Protein AF-A0A7J6AT89-F1 (afdb_monomer_lite)

Radius of gyration: 27.15 Å; chains: 1; bounding box: 58×64×82 Å

Organism: Ameiurus melas (NCBI:txid219545)

Foldseek 3Di:
DDDDDDDDDDDDDDDDDPPPPPCPLDEAEDDDDDDPDPDDDLPAWFAAPPPRDTDSCQLVCCVPPVVPPPLNVVLVVDDPPDPSNVVSSVVRRLNRLVVVQVVSVVSSHDYHHDDVVVVVVVVVVVVVVVVVVVVVD

pLDDT: mean 82.1, std 20.84, range [34.19, 98.69]

Secondary structure (DSSP, 8-state):
--------------------------EEEPPPPPPSSSSPP----EE-TTT--EES-HHHHHHHHSTTSHHHHHHHTSPTT-HHHHHHHHHHHHHHHHHHHHHHHHHT-EEEPP-HHHHHHHHHHHHHHHHHHHH--

Structure (mmCIF, N/CA/C/O backbone):
data_AF-A0A7J6AT89-F1
#
_entry.id   AF-A0A7J6AT89-F1
#
loop_
_atom_site.group_PDB
_atom_site.id
_atom_site.type_symbol
_atom_site.label_atom_id
_atom_site.label_alt_id
_atom_site.label_comp_id
_atom_site.label_asym_id
_atom_site.label_entity_id
_atom_site.label_seq_id
_atom_site.pdbx_PDB_ins_code
_atom_site.Cartn_x
_atom_site.Cartn_y
_atom_site.Cartn_z
_atom_site.occupancy
_atom_site.B_iso_or_equiv
_atom_site.auth_seq_id
_atom_site.auth_comp_id
_atom_site.auth_asym_id
_atom_site.auth_atom_id
_atom_site.pdbx_PDB_model_num
ATOM 1 N N . LEU A 1 1 ? -17.715 -38.170 -60.361 1.00 39.59 1 LEU A N 1
ATOM 2 C CA . LEU A 1 1 ? -17.430 -37.870 -61.782 1.00 39.59 1 LEU A CA 1
ATOM 3 C C . LEU A 1 1 ? -16.562 -36.616 -61.775 1.00 39.59 1 LEU A C 1
ATOM 5 O O . LEU A 1 1 ? -17.066 -35.568 -61.413 1.00 39.59 1 LEU A O 1
ATOM 9 N N . LEU A 1 2 ? -15.241 -36.774 -61.659 1.00 34.88 2 LEU A N 1
ATOM 10 C CA . LEU A 1 2 ? -14.282 -36.817 -62.778 1.00 34.88 2 LEU A CA 1
ATOM 11 C C . LEU A 1 2 ? -14.356 -35.560 -63.653 1.00 34.88 2 LEU A C 1
ATOM 13 O O . LEU A 1 2 ? -15.369 -35.345 -64.308 1.00 34.88 2 LEU A O 1
ATOM 17 N N . GLY A 1 3 ? -13.254 -34.806 -63.708 1.00 34.19 3 GLY A N 1
ATOM 18 C CA . GLY A 1 3 ? -13.019 -33.839 -64.781 1.00 34.19 3 GLY A CA 1
ATOM 19 C C . GLY A 1 3 ? -12.134 -32.654 -64.409 1.00 34.19 3 GLY A C 1
ATOM 20 O O . GLY A 1 3 ? -12.637 -31.561 -64.190 1.00 34.19 3 GLY A O 1
ATOM 21 N N . SER A 1 4 ? -10.824 -32.883 -64.353 1.00 40.06 4 SER A N 1
ATOM 22 C CA . SER A 1 4 ? -9.752 -31.878 -64.303 1.00 40.06 4 SER A CA 1
ATOM 23 C C . SER A 1 4 ? -9.571 -31.146 -65.642 1.00 40.06 4 SER A C 1
ATOM 25 O O . SER A 1 4 ? -9.771 -31.783 -66.670 1.00 40.06 4 SER A O 1
ATOM 27 N N . SER A 1 5 ? -9.027 -29.915 -65.637 1.00 43.66 5 SER A N 1
ATOM 28 C CA . SER A 1 5 ? -7.912 -29.500 -66.530 1.00 43.66 5 SER A CA 1
ATOM 29 C C . SER A 1 5 ? -7.444 -28.042 -66.304 1.00 43.66 5 SER A C 1
ATOM 31 O O . SER A 1 5 ? -8.229 -27.119 -66.488 1.00 43.66 5 SER A O 1
ATOM 33 N N . THR A 1 6 ? -6.164 -27.895 -65.910 1.00 37.84 6 THR A N 1
ATOM 34 C CA . THR A 1 6 ? -5.071 -27.019 -66.442 1.00 37.84 6 THR A CA 1
ATOM 35 C C . THR A 1 6 ? -5.391 -25.604 -66.975 1.00 37.84 6 THR A C 1
ATOM 37 O O . THR A 1 6 ? -6.313 -25.456 -67.759 1.00 37.84 6 THR A O 1
ATOM 40 N N . GLY A 1 7 ? -4.620 -24.524 -66.775 1.00 34.19 7 GLY A N 1
ATOM 41 C CA . GLY A 1 7 ? -3.257 -24.290 -66.274 1.00 34.19 7 GLY A CA 1
ATOM 42 C C . GLY A 1 7 ? -2.719 -22.926 -66.790 1.00 34.19 7 GLY A C 1
ATOM 43 O O . GLY A 1 7 ? -3.338 -22.335 -67.670 1.00 34.19 7 GLY A O 1
ATOM 44 N N . HIS A 1 8 ? -1.539 -22.519 -66.288 1.00 35.44 8 HIS A N 1
ATOM 45 C CA . HIS A 1 8 ? -0.651 -21.382 -66.662 1.00 35.44 8 HIS A CA 1
ATOM 46 C C . HIS A 1 8 ? -0.955 -20.010 -66.020 1.00 35.44 8 HIS A C 1
ATOM 48 O O . HIS A 1 8 ? -1.971 -19.389 -66.295 1.00 35.44 8 HIS A O 1
ATOM 54 N N . SER A 1 9 ? -0.190 -19.572 -65.010 1.00 43.72 9 SER A N 1
ATOM 55 C CA . SER A 1 9 ? 1.189 -19.019 -65.017 1.00 43.72 9 SER A CA 1
ATOM 56 C C . SER A 1 9 ? 1.243 -17.536 -65.383 1.00 43.72 9 SER A C 1
ATOM 58 O O . SER A 1 9 ? 1.056 -17.182 -66.540 1.00 43.72 9 SER A O 1
ATOM 60 N N . SER A 1 10 ? 1.620 -16.694 -64.416 1.00 47.75 10 SER A N 1
ATOM 61 C CA . SER A 1 10 ? 2.574 -15.589 -64.598 1.00 47.75 10 SER A CA 1
ATOM 62 C C . SER A 1 10 ? 3.006 -15.062 -63.233 1.00 47.75 10 SER A C 1
ATOM 64 O O . SER A 1 10 ? 2.185 -14.685 -62.401 1.00 47.75 10 SER A O 1
ATOM 66 N N . ALA A 1 11 ? 4.317 -15.101 -63.012 1.00 44.19 11 ALA A N 1
ATOM 67 C CA . ALA A 1 11 ? 4.994 -14.564 -61.851 1.00 44.19 11 ALA A CA 1
ATOM 68 C C . ALA A 1 11 ? 5.018 -13.031 -61.903 1.00 44.19 11 ALA A C 1
ATOM 70 O O . ALA A 1 11 ? 5.316 -12.449 -62.943 1.00 44.19 11 ALA A O 1
ATOM 71 N N . ALA A 1 12 ? 4.803 -12.400 -60.754 1.00 44.94 12 ALA A N 1
ATOM 72 C CA . ALA A 1 12 ? 5.340 -11.084 -60.455 1.00 44.94 12 ALA A CA 1
ATOM 73 C C . ALA A 1 12 ? 5.829 -11.114 -59.006 1.00 44.94 12 ALA A C 1
ATOM 75 O O . ALA A 1 12 ? 5.069 -11.000 -58.050 1.00 44.94 12 ALA A O 1
ATOM 76 N N . VAL A 1 13 ? 7.133 -11.351 -58.887 1.00 45.25 13 VAL A N 1
ATOM 77 C CA . VAL A 1 13 ? 7.967 -10.909 -57.772 1.00 45.25 13 VAL A CA 1
ATOM 78 C C . VAL A 1 13 ? 7.688 -9.431 -57.530 1.00 45.25 13 VAL A C 1
ATOM 80 O O . VAL A 1 13 ? 7.728 -8.668 -58.492 1.00 45.25 13 VAL A O 1
ATOM 83 N N . SER A 1 14 ? 7.466 -9.024 -56.279 1.00 35.66 14 SER A N 1
ATOM 84 C CA . SER A 1 14 ? 8.080 -7.823 -55.696 1.00 35.66 14 SER A CA 1
ATOM 85 C C . SER A 1 14 ? 7.722 -7.675 -54.220 1.00 35.66 14 SER A C 1
ATOM 87 O O . SER A 1 14 ? 6.559 -7.560 -53.846 1.00 35.66 14 SER A O 1
ATOM 89 N N . THR A 1 15 ? 8.800 -7.609 -53.442 1.00 34.22 15 THR A N 1
ATOM 90 C CA . THR A 1 15 ? 9.005 -6.756 -52.267 1.00 34.22 15 THR A CA 1
ATOM 91 C C . THR A 1 15 ? 8.206 -7.059 -51.007 1.00 34.22 15 THR A C 1
ATOM 93 O O . THR A 1 15 ? 7.106 -6.558 -50.785 1.00 34.22 15 THR A O 1
ATOM 96 N N . GLU A 1 16 ? 8.894 -7.786 -50.125 1.00 47.94 16 GLU A N 1
ATOM 97 C CA . GLU A 1 16 ? 8.918 -7.522 -48.692 1.00 47.94 16 GLU A CA 1
ATOM 98 C C . GLU A 1 16 ? 8.846 -6.018 -48.401 1.00 47.94 16 GLU A C 1
ATOM 100 O O . GLU A 1 16 ? 9.654 -5.207 -48.857 1.00 47.94 16 GLU A O 1
ATOM 105 N N . SER A 1 17 ? 7.883 -5.658 -47.573 1.00 37.94 17 SER A N 1
ATOM 106 C CA . SER A 1 17 ? 8.068 -4.621 -46.575 1.00 37.94 17 SER A CA 1
ATOM 107 C C . SER A 1 17 ? 7.294 -5.099 -45.366 1.00 37.94 17 SER A C 1
ATOM 109 O O . SER A 1 17 ? 6.122 -4.778 -45.179 1.00 37.94 17 SER A O 1
ATOM 111 N N . GLU A 1 18 ? 7.952 -5.951 -44.579 1.00 43.44 18 GLU A N 1
ATOM 112 C CA . GLU A 1 18 ? 7.597 -6.087 -43.178 1.00 43.44 18 GLU A CA 1
ATOM 113 C C . GLU A 1 18 ? 7.702 -4.693 -42.561 1.00 43.44 18 GLU A C 1
ATOM 115 O O . GLU A 1 18 ? 8.788 -4.167 -42.315 1.00 43.44 18 GLU A O 1
ATOM 120 N N . VAL A 1 19 ? 6.551 -4.057 -42.363 1.00 38.69 19 VAL A N 1
ATOM 121 C CA . VAL A 1 19 ? 6.449 -2.897 -41.491 1.00 38.69 19 VAL A CA 1
ATOM 122 C C . VAL A 1 19 ? 6.605 -3.443 -40.080 1.00 38.69 19 VAL A C 1
ATOM 124 O O . VAL A 1 19 ? 5.635 -3.837 -39.436 1.00 38.69 19 VAL A O 1
ATOM 127 N N . VAL A 1 20 ? 7.856 -3.526 -39.630 1.00 45.06 20 VAL A N 1
ATOM 128 C CA . VAL A 1 20 ? 8.190 -3.716 -38.222 1.00 45.06 20 VAL A CA 1
ATOM 129 C C . VAL A 1 20 ? 7.531 -2.552 -37.475 1.00 45.06 20 VAL A C 1
ATOM 131 O O . VAL A 1 20 ? 7.851 -1.397 -37.774 1.00 45.06 20 VAL A O 1
ATOM 134 N N . PRO A 1 21 ? 6.579 -2.794 -36.556 1.00 45.22 21 PRO A N 1
ATOM 135 C CA . PRO A 1 21 ? 6.052 -1.723 -35.735 1.00 45.22 21 PRO A CA 1
ATOM 136 C C . PRO A 1 21 ? 7.217 -1.189 -34.909 1.00 45.22 21 PRO A C 1
ATOM 138 O O . PRO A 1 21 ? 7.867 -1.957 -34.199 1.00 45.22 21 PRO A O 1
ATOM 141 N N . ASP A 1 22 ? 7.482 0.108 -35.026 1.00 46.47 22 ASP A N 1
ATOM 142 C CA . ASP A 1 22 ? 8.377 0.846 -34.143 1.00 46.47 22 ASP A CA 1
ATOM 143 C C . ASP A 1 22 ? 7.836 0.720 -32.711 1.00 46.47 22 ASP A C 1
ATOM 145 O O . ASP A 1 22 ? 6.972 1.479 -32.267 1.00 46.47 22 ASP A O 1
ATOM 149 N N . GLN A 1 23 ? 8.259 -0.334 -32.011 1.00 54.25 23 GLN A N 1
ATOM 150 C CA . GLN A 1 23 ? 7.944 -0.554 -30.609 1.00 54.25 23 GLN A CA 1
ATOM 151 C C . GLN A 1 23 ? 8.805 0.408 -29.798 1.00 54.25 23 GLN A C 1
ATOM 153 O O . GLN A 1 23 ? 9.815 0.037 -29.203 1.00 54.25 23 GLN A O 1
ATOM 158 N N . SER A 1 24 ? 8.388 1.672 -29.775 1.00 64.94 24 SER A N 1
ATOM 159 C CA . SER A 1 24 ? 8.847 2.650 -28.798 1.00 64.94 24 SER A CA 1
ATOM 160 C C . SER A 1 24 ? 8.292 2.256 -27.424 1.00 64.94 24 SER A C 1
ATOM 162 O O . SER A 1 24 ? 7.313 2.809 -26.921 1.00 64.94 24 SER A O 1
ATOM 164 N N . SER A 1 25 ? 8.881 1.216 -26.835 1.00 67.00 25 SER A N 1
ATOM 165 C CA . SER A 1 25 ? 8.577 0.742 -25.491 1.00 67.00 25 SER A CA 1
ATOM 166 C C . SER A 1 25 ? 9.021 1.824 -24.502 1.00 67.00 25 SER A C 1
ATOM 168 O O . SER A 1 25 ? 10.219 2.032 -24.286 1.00 67.00 25 SER A O 1
ATOM 170 N N . SER A 1 26 ? 8.068 2.587 -23.962 1.00 84.88 26 SER A N 1
ATOM 171 C CA . SER A 1 26 ? 8.355 3.705 -23.060 1.00 84.88 26 SER A CA 1
ATOM 172 C C . SER A 1 26 ? 7.958 3.362 -21.624 1.00 84.88 26 SER A C 1
ATOM 174 O O . SER A 1 26 ? 6.783 3.290 -21.256 1.00 84.88 26 SER A O 1
ATOM 176 N N . VAL A 1 27 ? 8.972 3.157 -20.782 1.00 87.38 27 VAL A N 1
ATOM 177 C CA . VAL A 1 27 ? 8.811 3.038 -19.330 1.00 87.38 27 VAL A CA 1
ATOM 178 C C . VAL A 1 27 ? 8.948 4.421 -18.705 1.00 87.38 27 VAL A C 1
ATOM 180 O O . VAL A 1 27 ? 9.943 5.114 -18.912 1.00 87.38 27 VAL A O 1
ATOM 183 N N . LEU A 1 28 ? 7.968 4.818 -17.895 1.00 86.06 28 LEU A N 1
ATOM 184 C CA . LEU A 1 28 ? 7.954 6.111 -17.215 1.00 86.06 28 LEU A CA 1
ATOM 185 C C . LEU A 1 28 ? 8.011 5.935 -15.700 1.00 86.06 28 LEU A C 1
ATOM 187 O O . LEU A 1 28 ? 7.396 5.037 -15.132 1.00 86.06 28 LEU A O 1
ATOM 191 N N . VAL A 1 29 ? 8.691 6.857 -15.021 1.00 81.38 29 VAL A N 1
ATOM 192 C CA . VAL A 1 29 ? 8.607 7.012 -13.564 1.00 81.38 29 VAL A CA 1
ATOM 193 C C . VAL A 1 29 ? 7.948 8.356 -13.289 1.00 81.38 29 VAL A C 1
ATOM 195 O O . VAL A 1 29 ? 8.537 9.406 -13.547 1.00 81.38 29 VAL A O 1
ATOM 198 N N . ARG A 1 30 ? 6.715 8.354 -12.770 1.00 75.62 30 ARG A N 1
ATOM 199 C CA . ARG A 1 30 ? 6.009 9.608 -12.484 1.00 75.62 30 ARG A CA 1
ATOM 200 C C . ARG A 1 30 ? 6.634 10.315 -11.284 1.00 75.62 30 ARG A C 1
ATOM 202 O O . ARG A 1 30 ? 6.598 9.820 -10.155 1.00 75.62 30 ARG A O 1
ATOM 209 N N . GLY A 1 31 ? 7.179 11.502 -11.536 1.00 67.62 31 GLY A N 1
ATOM 210 C CA . GLY A 1 31 ? 7.586 12.437 -10.493 1.00 67.62 31 GLY A CA 1
ATOM 211 C C . GLY A 1 31 ? 6.377 12.969 -9.719 1.00 67.62 31 GLY A C 1
ATOM 212 O O . GLY A 1 31 ? 5.288 13.115 -10.269 1.00 67.62 31 GLY A O 1
ATOM 213 N N . VAL A 1 32 ? 6.559 13.260 -8.430 1.00 66.19 32 VAL A N 1
ATOM 214 C CA . VAL A 1 32 ? 5.516 13.902 -7.618 1.00 66.19 32 VAL A CA 1
ATOM 215 C C . VAL A 1 32 ? 5.410 15.373 -8.015 1.00 66.19 32 VAL A C 1
ATOM 217 O O . VAL A 1 32 ? 6.411 16.094 -8.007 1.00 66.19 32 VAL A O 1
ATOM 220 N N . SER A 1 33 ? 4.199 15.828 -8.322 1.00 72.62 33 SER A N 1
ATOM 221 C CA . SER A 1 33 ? 3.929 17.232 -8.627 1.00 72.62 33 SER A CA 1
ATOM 222 C C . SER A 1 33 ? 4.124 18.070 -7.365 1.00 72.62 33 SER A C 1
ATOM 224 O O . SER A 1 33 ? 3.536 17.789 -6.316 1.00 72.62 33 SER A O 1
ATOM 226 N N . LYS A 1 34 ? 4.929 19.133 -7.448 1.00 65.94 34 LYS A N 1
ATOM 227 C CA . LYS A 1 34 ? 4.997 20.127 -6.370 1.00 65.94 34 LYS A CA 1
ATOM 228 C C . LYS A 1 34 ? 3.681 20.919 -6.363 1.00 65.94 34 LYS A C 1
ATOM 230 O O . LYS A 1 34 ? 3.253 21.365 -7.428 1.00 65.94 34 LYS A O 1
ATOM 235 N N . PRO A 1 35 ? 3.017 21.096 -5.210 1.00 65.81 35 PRO A N 1
ATOM 236 C CA . PRO A 1 35 ? 1.770 21.843 -5.166 1.00 65.81 35 PRO A CA 1
ATOM 237 C C . PRO A 1 35 ? 2.044 23.323 -5.479 1.00 65.81 35 PRO A C 1
ATOM 239 O O . PRO A 1 35 ? 2.872 23.960 -4.835 1.00 65.81 35 PRO A O 1
ATOM 242 N N . THR A 1 36 ? 1.347 23.870 -6.475 1.00 69.75 36 THR A N 1
ATOM 243 C CA . THR A 1 36 ? 1.417 25.290 -6.881 1.00 69.75 36 THR A CA 1
ATOM 244 C C . THR A 1 36 ? 0.592 26.211 -5.971 1.00 69.75 36 THR A C 1
ATOM 246 O O . THR A 1 36 ? 0.614 27.428 -6.117 1.00 69.75 36 THR A O 1
ATOM 249 N N . SER A 1 37 ? -0.138 25.633 -5.014 1.00 73.62 37 SER A N 1
ATOM 250 C CA . SER A 1 37 ? -0.988 26.307 -4.029 1.00 73.62 37 SER A CA 1
ATOM 251 C C . SER A 1 37 ? -0.941 25.560 -2.687 1.00 73.62 37 SER A C 1
ATOM 253 O O . SER A 1 37 ? -0.313 24.510 -2.576 1.00 73.62 37 SER A O 1
ATOM 255 N N . LYS A 1 38 ? -1.646 26.041 -1.651 1.00 74.69 38 LYS A N 1
ATOM 256 C CA . LYS A 1 38 ? -1.780 25.326 -0.360 1.00 74.69 38 LYS A CA 1
ATOM 257 C C . LYS A 1 38 ? -2.599 24.019 -0.447 1.00 74.69 38 LYS A C 1
ATOM 259 O O . LYS A 1 38 ? -2.796 23.358 0.571 1.00 74.69 38 LYS A O 1
ATOM 264 N N . VAL A 1 39 ? -3.096 23.633 -1.627 1.00 73.44 39 VAL A N 1
ATOM 265 C CA . VAL A 1 39 ? -3.912 22.424 -1.815 1.00 73.44 39 VAL A CA 1
ATOM 266 C C . VAL A 1 39 ? -3.025 21.204 -2.060 1.00 73.44 39 VAL A C 1
ATOM 268 O O . VAL A 1 39 ? -2.147 21.202 -2.920 1.00 73.44 39 VAL A O 1
ATOM 271 N N . ARG A 1 40 ? -3.277 20.126 -1.310 1.00 70.75 40 ARG A N 1
ATOM 272 C CA . ARG A 1 40 ? -2.550 18.860 -1.443 1.00 70.75 40 ARG A 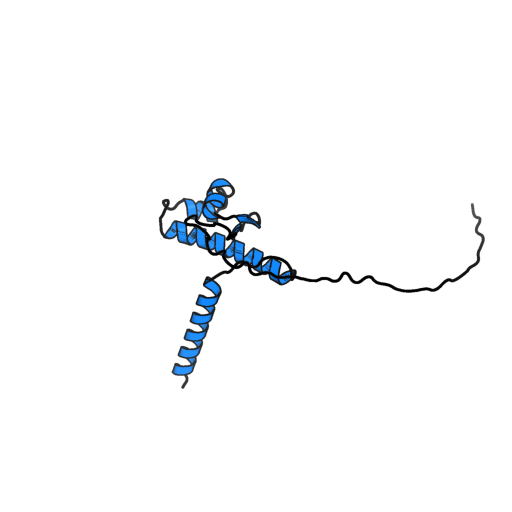CA 1
ATOM 273 C C . ARG A 1 40 ? -2.954 18.127 -2.723 1.00 70.75 40 ARG A C 1
ATOM 275 O O . ARG A 1 40 ? -4.104 17.710 -2.857 1.00 70.75 40 ARG A O 1
ATOM 282 N N . VAL A 1 41 ? -1.992 17.901 -3.614 1.00 70.62 41 VAL A N 1
ATOM 283 C CA . VAL A 1 41 ? -2.170 17.080 -4.819 1.00 70.62 41 VAL A CA 1
ATOM 284 C C . VAL A 1 41 ? -2.010 15.598 -4.448 1.00 70.62 41 VAL A C 1
ATOM 286 O O . VAL A 1 41 ? -1.030 15.211 -3.815 1.00 70.62 41 VAL A O 1
ATOM 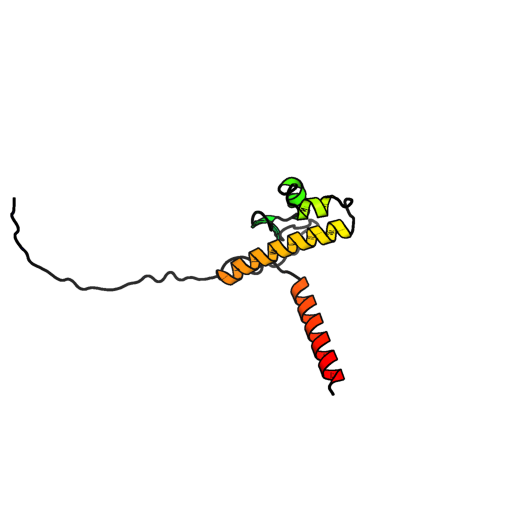289 N N . TYR A 1 42 ? -3.002 14.771 -4.795 1.00 69.06 42 TYR A N 1
ATOM 290 C CA . TYR A 1 42 ? -2.977 13.307 -4.630 1.00 69.06 42 TYR A CA 1
ATOM 291 C C . TYR A 1 42 ? -2.830 12.625 -5.996 1.00 69.06 42 TYR A C 1
ATOM 293 O O . TYR A 1 42 ? -3.681 11.848 -6.432 1.00 69.06 42 TYR A O 1
ATOM 301 N N . ASP A 1 43 ? -1.755 12.968 -6.687 1.00 76.94 43 ASP A N 1
ATOM 302 C CA . ASP A 1 43 ? -1.371 12.451 -7.999 1.00 76.94 43 ASP A CA 1
ATOM 303 C C . ASP A 1 43 ? -0.763 11.045 -7.928 1.00 76.94 43 ASP A C 1
ATOM 305 O O . ASP A 1 43 ? -0.901 10.270 -8.874 1.00 76.94 43 ASP A O 1
ATOM 309 N N . LYS A 1 44 ? -0.151 10.675 -6.796 1.00 82.69 44 LYS A N 1
ATOM 310 C CA . LYS A 1 44 ? 0.456 9.351 -6.627 1.00 82.69 44 LYS A CA 1
ATOM 311 C C . LYS A 1 44 ? -0.598 8.236 -6.628 1.00 82.69 44 LYS A C 1
ATOM 313 O O . LYS A 1 44 ? -1.396 8.102 -5.694 1.00 82.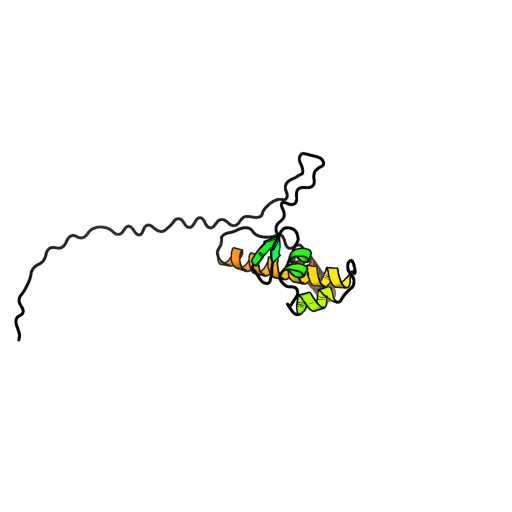69 44 LYS A O 1
ATOM 318 N N . LYS A 1 45 ? -0.562 7.395 -7.664 1.00 91.44 45 LYS A N 1
ATOM 319 C CA . LYS A 1 45 ? -1.355 6.164 -7.769 1.00 91.44 45 LYS A CA 1
ATOM 320 C C . LYS A 1 45 ? -0.560 4.965 -7.267 1.00 91.44 45 LYS A C 1
ATOM 322 O O . LYS A 1 45 ? 0.665 4.939 -7.328 1.00 91.44 45 LYS A O 1
ATOM 327 N N . GLN A 1 46 ? -1.270 4.000 -6.705 1.00 94.62 46 GLN A N 1
ATOM 328 C CA . GLN A 1 46 ? -0.763 2.730 -6.191 1.00 94.62 46 GLN A CA 1
ATOM 329 C C . GLN A 1 46 ? -1.672 1.628 -6.731 1.00 94.62 46 GLN A C 1
ATOM 331 O O . GLN A 1 46 ? -2.863 1.877 -6.917 1.00 94.62 46 GLN A O 1
ATOM 336 N N . TYR A 1 47 ? -1.151 0.432 -6.963 1.00 97.06 47 TYR A N 1
ATOM 337 C CA . TYR A 1 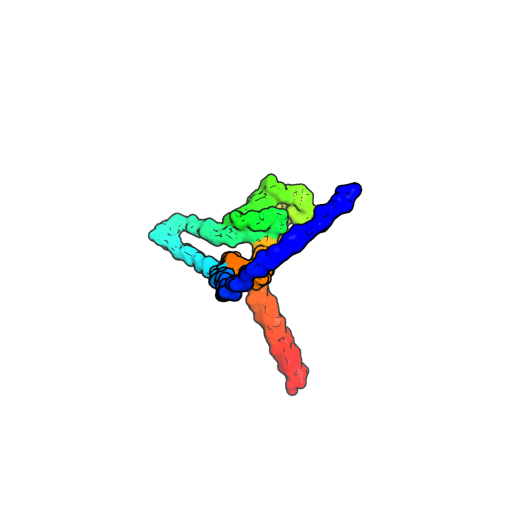47 ? -1.908 -0.618 -7.641 1.00 97.06 47 TYR A CA 1
ATOM 338 C C . TYR A 1 47 ? -2.469 -1.621 -6.640 1.00 97.06 47 TYR A C 1
ATOM 340 O O . TYR A 1 47 ? -1.808 -2.014 -5.677 1.00 97.06 47 TYR A O 1
ATOM 348 N N . CYS A 1 48 ? -3.734 -1.991 -6.825 1.00 98.44 48 CYS A N 1
ATOM 349 C CA . CYS A 1 48 ? -4.374 -2.997 -5.989 1.00 98.44 48 CYS A CA 1
ATOM 350 C C . CYS A 1 48 ? -3.861 -4.392 -6.346 1.00 98.44 48 CYS A C 1
ATOM 352 O O . CYS A 1 48 ? -3.872 -4.762 -7.512 1.00 98.44 48 CYS A O 1
ATOM 354 N N . LEU A 1 49 ? -3.499 -5.185 -5.336 1.00 98.44 49 LEU A N 1
ATOM 355 C CA . LEU A 1 49 ? -3.059 -6.569 -5.519 1.00 98.44 49 LEU A CA 1
ATOM 356 C C . LEU A 1 49 ? -4.119 -7.466 -6.182 1.00 98.44 49 LEU A C 1
ATOM 358 O O . LEU A 1 49 ? -3.768 -8.363 -6.932 1.00 98.44 49 LEU A O 1
ATOM 362 N N . PHE A 1 50 ? -5.402 -7.230 -5.903 1.00 98.50 50 PHE A N 1
ATOM 363 C CA . PHE A 1 50 ? -6.475 -8.152 -6.291 1.00 98.50 50 PHE A CA 1
ATOM 364 C C . PHE A 1 50 ? -7.145 -7.801 -7.621 1.00 98.50 50 PHE A C 1
ATOM 366 O O . PHE A 1 50 ? -7.616 -8.686 -8.322 1.00 98.50 50 PHE A O 1
ATOM 373 N N . CYS A 1 51 ? -7.225 -6.514 -7.970 1.00 98.19 51 CYS A N 1
ATOM 374 C CA . CYS A 1 51 ? -7.883 -6.078 -9.209 1.00 98.19 51 CYS A CA 1
ATOM 375 C C . CYS A 1 51 ? -7.000 -5.227 -10.121 1.00 98.19 51 CYS A C 1
ATOM 377 O O . CYS A 1 51 ? -7.503 -4.691 -11.105 1.00 98.19 51 CYS A O 1
ATOM 379 N N . SER A 1 52 ? -5.725 -5.037 -9.771 1.00 96.94 52 SER A N 1
ATOM 380 C CA . SER A 1 52 ? -4.729 -4.291 -10.557 1.00 96.94 52 SER A CA 1
ATOM 381 C C . SER A 1 52 ? -5.117 -2.850 -10.906 1.00 96.94 52 SER A C 1
ATOM 383 O O . SER A 1 52 ? -4.467 -2.200 -11.716 1.00 96.94 52 SER A O 1
ATOM 385 N N . LYS A 1 53 ? -6.164 -2.299 -10.282 1.00 97.38 53 LYS A N 1
ATOM 386 C CA . LYS A 1 53 ? -6.594 -0.921 -10.531 1.00 97.38 53 LYS A CA 1
ATOM 387 C C . LYS A 1 53 ? -5.614 0.072 -9.883 1.00 97.38 53 LYS A C 1
ATOM 389 O O . LYS A 1 53 ? -5.137 -0.195 -8.775 1.00 97.38 53 LYS A O 1
ATOM 394 N N . PRO A 1 54 ? -5.374 1.245 -10.501 1.00 96.12 54 PRO A N 1
ATOM 395 C CA . PRO A 1 54 ? -4.613 2.338 -9.898 1.00 96.12 54 PRO A CA 1
ATOM 396 C C . PRO A 1 54 ? -5.486 3.187 -8.955 1.00 96.12 54 PRO A C 1
ATOM 398 O O . PRO A 1 54 ? -6.430 3.862 -9.372 1.00 96.12 54 PRO A O 1
ATOM 401 N N . LEU A 1 55 ? -5.157 3.215 -7.663 1.00 95.38 55 LEU A N 1
ATOM 402 C CA . LEU A 1 55 ? -5.887 3.941 -6.620 1.00 95.38 55 LEU A CA 1
ATOM 403 C C . LEU A 1 55 ? -4.974 4.905 -5.857 1.00 95.38 55 LEU A C 1
ATOM 405 O O . LEU A 1 55 ? -3.821 4.609 -5.563 1.00 95.38 55 LEU A O 1
ATOM 409 N N . SER A 1 56 ? -5.527 6.042 -5.430 1.00 92.69 56 SER A N 1
ATOM 410 C CA . SER A 1 56 ? -4.847 6.962 -4.502 1.00 92.69 56 SER A CA 1
ATOM 411 C C . SER A 1 56 ? -4.968 6.536 -3.031 1.00 92.69 56 SER A C 1
ATOM 413 O O . SER A 1 56 ? -4.198 6.985 -2.186 1.00 92.69 56 SER A O 1
ATOM 415 N N . LYS A 1 57 ? -5.942 5.674 -2.695 1.00 94.44 57 LYS A N 1
ATOM 416 C CA . LYS A 1 57 ? -6.250 5.240 -1.318 1.00 94.44 57 LYS A CA 1
ATOM 417 C C . LYS A 1 57 ? -6.501 3.729 -1.238 1.00 94.44 57 LYS A C 1
ATOM 419 O O . LYS A 1 57 ? -7.636 3.295 -1.048 1.00 94.44 57 LYS A O 1
ATOM 424 N N . ILE A 1 58 ? -5.436 2.932 -1.355 1.00 96.62 58 ILE A N 1
ATOM 425 C CA . ILE A 1 58 ? -5.510 1.457 -1.376 1.00 96.62 58 ILE A CA 1
ATOM 426 C C . ILE A 1 58 ? -6.188 0.867 -0.135 1.00 96.62 58 ILE A C 1
ATOM 428 O O . ILE A 1 58 ? -7.053 0.017 -0.281 1.00 96.62 58 ILE A O 1
ATOM 432 N N . ALA A 1 59 ? -5.874 1.347 1.072 1.00 96.75 59 ALA A N 1
ATOM 433 C CA . ALA A 1 59 ? -6.485 0.828 2.302 1.00 96.75 59 ALA A CA 1
ATOM 434 C C . ALA A 1 59 ? -8.024 0.906 2.280 1.00 96.75 59 ALA A C 1
ATOM 436 O O . ALA A 1 59 ? -8.701 -0.066 2.601 1.00 96.75 59 ALA A O 1
ATOM 437 N N . ARG A 1 60 ? -8.572 2.047 1.836 1.00 97.56 60 ARG A N 1
ATOM 438 C CA . ARG A 1 60 ? -10.023 2.242 1.701 1.00 97.56 60 ARG A CA 1
ATOM 439 C C . ARG A 1 60 ? -10.612 1.324 0.632 1.00 97.56 60 ARG A C 1
ATOM 441 O O . ARG A 1 60 ? -11.662 0.740 0.854 1.00 97.56 60 ARG A O 1
ATOM 448 N N . HIS A 1 61 ? -9.933 1.208 -0.510 1.00 98.31 61 HIS A N 1
ATOM 449 C CA . HIS A 1 61 ? -10.349 0.322 -1.600 1.00 98.31 61 HIS A CA 1
ATOM 450 C C . HIS A 1 61 ? -10.433 -1.137 -1.142 1.00 98.31 61 HIS A C 1
ATOM 452 O O . HIS A 1 61 ? -11.442 -1.790 -1.376 1.00 98.31 61 HIS A O 1
ATOM 458 N N . LEU A 1 62 ? -9.418 -1.623 -0.425 1.00 98.56 62 LEU A N 1
ATOM 459 C CA . LEU A 1 62 ? -9.407 -2.981 0.117 1.00 98.56 62 LEU A CA 1
ATOM 460 C C . LEU A 1 62 ? -10.568 -3.214 1.093 1.00 98.56 62 LEU A C 1
ATOM 462 O O . LEU A 1 62 ? -11.272 -4.206 0.964 1.00 98.56 62 LEU A O 1
ATOM 466 N N . GLU A 1 63 ? -10.818 -2.275 2.011 1.00 98.12 63 GLU A N 1
ATOM 467 C CA . GLU A 1 63 ? -11.916 -2.377 2.987 1.00 98.12 63 GLU A CA 1
ATOM 468 C C . GLU A 1 63 ? -13.310 -2.382 2.336 1.00 98.12 63 GLU A C 1
ATOM 470 O O . GLU A 1 63 ? -14.228 -2.994 2.879 1.00 98.12 63 GLU A O 1
ATOM 475 N N . GLN A 1 64 ? -13.481 -1.711 1.192 1.00 98.31 64 GLN A N 1
ATOM 476 C CA . GLN A 1 64 ? -14.777 -1.570 0.519 1.00 98.31 64 GLN A CA 1
ATOM 477 C C . GLN A 1 64 ? -15.038 -2.641 -0.544 1.00 98.31 64 GLN A C 1
ATOM 479 O O . GLN A 1 64 ? -16.163 -3.114 -0.657 1.00 98.31 64 GLN A O 1
ATOM 484 N N . VAL A 1 65 ? -14.022 -3.002 -1.330 1.00 98.56 65 VAL A N 1
ATOM 485 C CA . VAL A 1 65 ? -14.169 -3.856 -2.523 1.00 98.56 65 VAL A CA 1
ATOM 486 C C . VAL A 1 65 ? -13.675 -5.278 -2.271 1.00 98.56 65 VAL A C 1
ATOM 488 O O . VAL A 1 65 ? -14.265 -6.225 -2.770 1.00 98.56 65 VAL A O 1
ATOM 491 N N . HIS A 1 66 ? -12.621 -5.439 -1.469 1.00 98.56 66 HIS A N 1
ATOM 492 C CA . HIS A 1 66 ? -11.948 -6.722 -1.229 1.00 98.56 66 HIS A CA 1
ATOM 493 C C . HIS A 1 66 ? -12.057 -7.156 0.237 1.00 98.56 66 HIS A C 1
ATOM 495 O O . HIS A 1 66 ? -11.150 -7.775 0.787 1.00 98.56 66 HIS A O 1
ATOM 501 N N . ARG A 1 67 ? -13.170 -6.811 0.899 1.00 98.06 67 ARG A N 1
ATOM 502 C CA . ARG A 1 67 ? -13.366 -7.052 2.337 1.00 98.06 67 ARG A CA 1
ATOM 503 C C . ARG A 1 67 ? -13.313 -8.534 2.715 1.00 98.06 67 ARG A C 1
ATOM 505 O O . ARG A 1 67 ? -13.030 -8.839 3.866 1.00 98.06 67 ARG A O 1
ATOM 512 N N . THR A 1 68 ? -13.612 -9.422 1.771 1.00 98.31 68 THR A N 1
ATOM 513 C CA . THR A 1 68 ? -13.678 -10.877 1.956 1.00 98.31 68 THR A CA 1
ATOM 514 C C . THR A 1 68 ? -12.351 -11.589 1.703 1.00 98.31 68 THR A C 1
ATOM 516 O O . THR A 1 68 ? -12.238 -12.764 2.033 1.00 98.31 68 THR A O 1
ATOM 519 N N . GLU A 1 69 ? -11.345 -10.907 1.148 1.00 98.62 69 GLU A N 1
ATOM 520 C CA . GLU A 1 69 ? -10.026 -11.505 0.932 1.00 98.62 69 GLU A CA 1
ATOM 521 C C . GLU A 1 69 ? -9.369 -11.811 2.278 1.00 98.62 69 GLU A C 1
ATOM 523 O O . GLU A 1 69 ? -9.320 -10.951 3.158 1.00 98.62 69 GLU A O 1
ATOM 528 N N . SER A 1 70 ? -8.833 -13.018 2.446 1.00 98.50 70 SER A N 1
ATOM 529 C CA . SER A 1 70 ? -8.343 -13.516 3.742 1.00 98.50 70 SER A CA 1
ATOM 530 C C . SER A 1 70 ? -7.320 -12.582 4.405 1.00 98.50 70 SER A C 1
ATOM 532 O O . SER A 1 70 ? -7.420 -12.270 5.594 1.00 98.50 70 SER A O 1
ATOM 534 N N . GLU A 1 71 ? -6.367 -12.062 3.630 1.00 98.12 71 GLU A N 1
ATOM 535 C CA . GLU A 1 71 ? -5.349 -11.123 4.111 1.00 98.12 71 GLU A CA 1
ATOM 536 C C . GLU A 1 71 ? -5.940 -9.753 4.482 1.00 98.12 71 GLU A C 1
ATOM 538 O O . GLU A 1 71 ? -5.465 -9.102 5.417 1.00 98.12 71 GLU A O 1
ATOM 543 N N . VAL A 1 72 ? -7.002 -9.323 3.790 1.00 98.56 72 VAL A N 1
ATOM 544 C CA . VAL A 1 72 ? -7.732 -8.089 4.110 1.00 98.56 72 VAL A CA 1
ATOM 545 C C . VAL A 1 72 ? -8.546 -8.290 5.381 1.00 98.56 72 VAL A C 1
ATOM 547 O O . VAL A 1 72 ? -8.441 -7.465 6.282 1.00 98.56 72 VAL A O 1
ATOM 550 N N . VAL A 1 73 ? -9.281 -9.397 5.515 1.00 98.69 73 VAL A N 1
ATOM 551 C CA . VAL A 1 73 ? -10.016 -9.755 6.741 1.00 98.69 73 VAL A CA 1
ATOM 552 C C . VAL A 1 73 ? -9.081 -9.733 7.949 1.00 98.69 73 VAL A C 1
ATOM 554 O O . VAL A 1 73 ? -9.388 -9.080 8.947 1.00 98.69 73 VAL A O 1
ATOM 557 N N . LYS A 1 74 ? -7.901 -10.356 7.832 1.00 98.69 74 LYS A N 1
ATOM 558 C CA . LYS A 1 74 ? -6.868 -10.338 8.876 1.00 98.69 74 LYS A CA 1
ATOM 559 C C . LYS A 1 74 ? -6.390 -8.923 9.203 1.00 98.69 74 LYS A C 1
ATOM 561 O O . LYS A 1 74 ? -6.176 -8.601 10.363 1.00 98.69 74 LYS A O 1
ATOM 566 N N . ALA A 1 75 ? -6.217 -8.052 8.212 1.00 98.62 75 ALA A N 1
ATOM 567 C CA . ALA A 1 75 ? -5.855 -6.661 8.476 1.00 98.62 75 ALA A CA 1
ATOM 568 C C . ALA A 1 75 ? -6.991 -5.885 9.169 1.00 98.62 75 ALA A C 1
ATOM 570 O O . ALA A 1 75 ? -6.743 -5.058 10.048 1.00 98.62 75 ALA A O 1
ATOM 571 N N . LEU A 1 76 ? -8.240 -6.145 8.777 1.00 98.44 76 LEU A N 1
ATOM 572 C CA . LEU A 1 76 ? -9.430 -5.469 9.290 1.00 98.44 76 LEU A CA 1
ATOM 573 C C . LEU A 1 76 ? -9.849 -5.943 10.688 1.00 98.44 76 LEU A C 1
ATOM 575 O O . LEU A 1 76 ? -10.571 -5.198 11.351 1.00 98.44 76 LEU A O 1
ATOM 579 N N . SER A 1 77 ? -9.390 -7.114 11.146 1.00 98.50 77 SER A N 1
ATOM 580 C CA . SER A 1 77 ? -9.635 -7.602 12.512 1.00 98.50 77 SER A CA 1
ATOM 581 C C . SER A 1 77 ? -8.930 -6.761 13.578 1.00 98.50 77 SER A C 1
ATOM 583 O O . SER A 1 77 ? -9.339 -6.765 14.736 1.00 98.50 77 SER A O 1
ATOM 585 N N . PHE A 1 78 ? -7.891 -6.012 13.201 1.00 98.56 78 PHE A N 1
ATOM 586 C CA . PHE A 1 78 ? -7.231 -5.063 14.089 1.00 98.56 78 PHE A CA 1
ATOM 587 C C . PHE A 1 78 ? -7.970 -3.707 14.128 1.00 98.56 78 PHE A C 1
ATOM 589 O O . PHE A 1 78 ? -8.530 -3.263 13.111 1.00 98.56 78 PHE A O 1
ATOM 596 N N . PRO A 1 79 ? -7.924 -2.986 15.268 1.00 98.31 79 PRO A N 1
ATOM 597 C CA . PRO A 1 79 ? -8.552 -1.674 15.399 1.00 98.31 79 PRO A CA 1
ATOM 598 C C . PRO A 1 79 ? -8.087 -0.674 14.335 1.00 98.31 79 PRO A C 1
ATOM 600 O O . PRO A 1 79 ? -6.925 -0.661 13.917 1.00 98.31 79 PRO A O 1
ATOM 603 N N . LYS A 1 80 ? -8.993 0.208 13.898 1.00 97.19 80 LYS A N 1
ATOM 604 C CA . LYS A 1 80 ? -8.641 1.302 12.980 1.00 97.19 80 LYS A CA 1
ATOM 605 C C . LYS A 1 80 ? -7.547 2.172 13.606 1.00 97.19 80 LYS A C 1
ATOM 607 O O . LYS A 1 80 ? -7.647 2.563 14.760 1.00 97.19 80 LYS A O 1
ATOM 612 N N . GLY A 1 81 ? -6.506 2.467 12.828 1.00 95.31 81 GLY A N 1
ATOM 613 C CA . GLY A 1 81 ? -5.363 3.268 13.277 1.00 95.31 81 GLY A CA 1
ATOM 614 C C . GLY A 1 81 ? -4.281 2.494 14.036 1.00 95.31 81 GLY A C 1
ATOM 615 O O . GLY A 1 81 ? -3.237 3.076 14.320 1.00 95.31 81 GLY A O 1
ATOM 616 N N . SER A 1 82 ? -4.471 1.199 14.322 1.00 98.38 82 SER A N 1
ATOM 617 C CA . SER A 1 82 ? -3.421 0.395 14.951 1.00 98.38 82 SER A CA 1
ATOM 618 C C . SER A 1 82 ? -2.210 0.219 14.027 1.00 98.38 82 SER A C 1
ATOM 620 O O . SER A 1 82 ? -2.323 0.231 12.793 1.00 98.38 82 SER A O 1
ATOM 622 N N . LYS A 1 83 ? -1.032 0.031 14.638 1.00 97.75 83 LYS A N 1
ATOM 623 C CA . LYS A 1 83 ? 0.210 -0.245 13.905 1.00 97.75 83 LYS A CA 1
ATOM 624 C C . LYS A 1 83 ? 0.087 -1.533 13.089 1.00 97.75 83 LYS A C 1
ATOM 626 O O . LYS A 1 83 ? 0.424 -1.518 11.912 1.00 97.75 83 LYS A O 1
ATOM 631 N N . ASP A 1 84 ? -0.483 -2.588 13.664 1.00 98.00 84 ASP A N 1
ATOM 632 C CA . ASP A 1 84 ? -0.627 -3.888 12.996 1.00 98.00 84 ASP A CA 1
ATOM 633 C C . ASP A 1 84 ? -1.521 -3.812 11.757 1.00 98.00 84 ASP A C 1
ATOM 635 O O . ASP A 1 84 ? -1.142 -4.284 10.682 1.00 98.00 84 ASP A O 1
ATOM 639 N N . ARG A 1 85 ? -2.671 -3.126 11.861 1.00 98.50 85 ARG A N 1
ATOM 640 C CA . ARG A 1 85 ? -3.557 -2.893 10.712 1.00 98.50 85 ARG A CA 1
ATOM 641 C C . ARG A 1 85 ? -2.828 -2.147 9.607 1.00 98.50 85 ARG A C 1
ATOM 643 O O . ARG A 1 85 ? -2.944 -2.506 8.436 1.00 98.50 85 ARG A O 1
ATOM 650 N N . LYS A 1 86 ? -2.083 -1.100 9.970 1.00 97.19 86 LYS A N 1
ATOM 651 C CA . LYS A 1 86 ? -1.303 -0.314 9.013 1.00 97.19 86 LYS A CA 1
ATOM 652 C C . LYS A 1 86 ? -0.253 -1.183 8.321 1.00 97.19 86 LYS A C 1
ATOM 654 O O . LYS A 1 86 ? -0.217 -1.187 7.097 1.00 97.19 86 LYS A O 1
ATOM 659 N N . THR A 1 87 ? 0.531 -1.949 9.077 1.00 96.94 87 THR A N 1
ATOM 660 C CA . THR A 1 87 ? 1.576 -2.835 8.545 1.00 96.94 87 THR A CA 1
ATOM 661 C C . THR A 1 87 ? 1.010 -3.846 7.549 1.00 96.94 87 THR A C 1
ATOM 663 O O . THR A 1 87 ? 1.541 -3.984 6.449 1.00 96.94 87 THR A O 1
ATOM 666 N N . LEU A 1 88 ? -0.104 -4.506 7.880 1.00 98.12 88 LEU A N 1
ATOM 667 C CA . LEU A 1 88 ? -0.733 -5.488 6.990 1.00 98.12 88 LEU A CA 1
ATOM 668 C C . LEU A 1 88 ? -1.288 -4.847 5.707 1.00 98.12 88 LEU A C 1
ATOM 670 O O . LEU A 1 88 ? -1.088 -5.370 4.611 1.00 98.12 88 LEU A O 1
ATOM 674 N N . LEU A 1 89 ? -1.938 -3.683 5.808 1.00 97.69 89 LEU A N 1
ATOM 675 C CA . LEU A 1 89 ? -2.442 -2.963 4.631 1.00 97.69 89 LEU A CA 1
ATOM 676 C C . LEU A 1 89 ? -1.313 -2.369 3.771 1.00 97.69 89 LEU A C 1
ATOM 678 O O . LEU A 1 89 ? 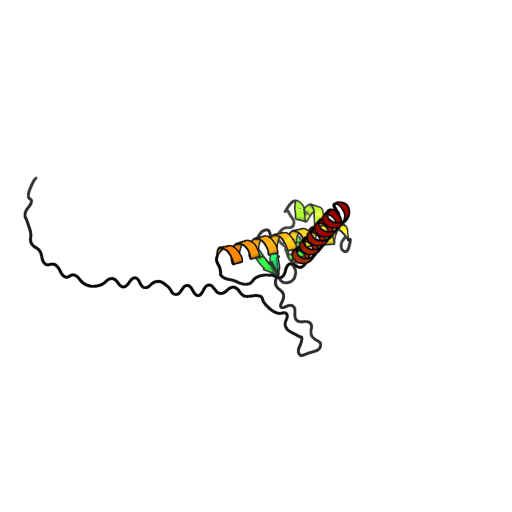-1.453 -2.283 2.549 1.00 97.69 89 LEU A O 1
ATOM 682 N N . ASP A 1 90 ? -0.204 -1.954 4.384 1.00 95.69 90 ASP A N 1
ATOM 683 C CA . ASP A 1 90 ? 0.995 -1.499 3.678 1.00 95.69 90 ASP A CA 1
ATOM 684 C C . ASP A 1 90 ? 1.662 -2.669 2.939 1.00 95.69 90 ASP A C 1
ATOM 686 O O . ASP A 1 90 ? 2.045 -2.512 1.780 1.00 95.69 90 ASP A O 1
ATOM 690 N N . HIS A 1 91 ? 1.701 -3.863 3.537 1.00 95.69 91 HIS A N 1
ATOM 691 C CA . HIS A 1 91 ? 2.183 -5.079 2.879 1.00 95.69 91 HIS A CA 1
ATOM 692 C C . HIS A 1 91 ? 1.364 -5.425 1.624 1.00 95.69 91 HIS A C 1
ATOM 694 O O . HIS A 1 91 ? 1.934 -5.648 0.554 1.00 95.69 91 HIS A O 1
ATOM 700 N N . LEU A 1 92 ? 0.029 -5.383 1.714 1.00 97.62 92 LEU A N 1
ATOM 701 C CA . LEU A 1 92 ? -0.860 -5.597 0.564 1.00 97.62 92 LEU A CA 1
ATOM 702 C C . LEU A 1 92 ? -0.643 -4.559 -0.545 1.00 97.62 92 LEU A C 1
ATOM 704 O O . LEU A 1 92 ? -0.590 -4.908 -1.725 1.00 97.62 92 LEU A O 1
ATOM 708 N N . ARG A 1 93 ? -0.475 -3.283 -0.177 1.00 96.44 93 ARG A N 1
ATOM 709 C CA . ARG A 1 93 ? -0.157 -2.211 -1.133 1.00 96.44 93 ARG A CA 1
ATOM 710 C C . ARG A 1 93 ? 1.173 -2.463 -1.837 1.00 96.44 93 ARG A C 1
ATOM 712 O O . ARG A 1 93 ? 1.244 -2.349 -3.056 1.00 96.44 93 ARG A O 1
ATOM 719 N N . ASN A 1 94 ? 2.214 -2.793 -1.076 1.00 94.69 94 ASN A N 1
ATOM 720 C CA . ASN A 1 94 ? 3.549 -3.025 -1.615 1.00 94.69 94 ASN A CA 1
ATOM 721 C C . ASN A 1 94 ? 3.547 -4.198 -2.596 1.00 94.69 94 ASN A C 1
ATOM 723 O O . ASN A 1 94 ? 4.090 -4.067 -3.686 1.00 94.69 94 ASN A O 1
ATOM 727 N N . ARG A 1 95 ? 2.871 -5.302 -2.258 1.00 96.19 95 ARG A N 1
ATOM 728 C CA . ARG A 1 95 ? 2.716 -6.448 -3.166 1.00 96.19 95 ARG A CA 1
ATOM 729 C C . ARG A 1 95 ? 1.988 -6.080 -4.453 1.00 96.19 95 ARG A C 1
ATOM 731 O O . ARG A 1 95 ? 2.438 -6.475 -5.524 1.00 96.19 95 ARG A O 1
ATOM 738 N N . GLY A 1 96 ? 0.916 -5.292 -4.367 1.00 97.06 96 GLY A N 1
ATOM 739 C CA . GLY A 1 96 ? 0.214 -4.798 -5.555 1.00 97.06 96 GLY A CA 1
ATOM 740 C C . GLY A 1 96 ? 1.113 -3.951 -6.462 1.00 97.06 96 GLY A C 1
ATOM 741 O O . GLY A 1 96 ? 1.169 -4.186 -7.665 1.00 97.06 96 GLY A O 1
ATOM 742 N N . ASN A 1 97 ? 1.894 -3.033 -5.887 1.00 95.69 97 ASN A N 1
ATOM 743 C CA 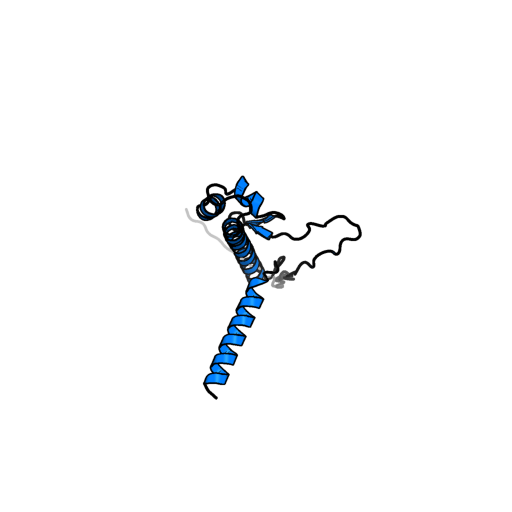. ASN A 1 97 ? 2.848 -2.227 -6.655 1.00 95.69 97 ASN A CA 1
ATOM 744 C C . ASN A 1 97 ? 3.979 -3.061 -7.271 1.00 95.69 97 ASN A C 1
ATOM 746 O O . ASN A 1 97 ? 4.355 -2.812 -8.409 1.00 95.69 97 ASN A O 1
ATOM 750 N N . ILE A 1 98 ? 4.528 -4.034 -6.536 1.00 94.56 98 ILE A N 1
ATOM 751 C CA . ILE A 1 98 ? 5.585 -4.921 -7.045 1.00 94.56 98 ILE A CA 1
ATOM 752 C C . ILE A 1 98 ? 5.056 -5.742 -8.221 1.00 94.56 98 ILE A C 1
ATOM 754 O O . ILE A 1 98 ? 5.724 -5.827 -9.244 1.00 94.56 98 ILE A O 1
ATOM 758 N N . THR A 1 99 ? 3.845 -6.287 -8.092 1.00 96.19 99 THR A N 1
ATOM 759 C CA . THR A 1 99 ? 3.191 -7.062 -9.157 1.00 96.19 99 THR A CA 1
ATOM 760 C C . THR A 1 99 ? 3.015 -6.211 -10.413 1.00 96.19 99 THR A C 1
ATOM 762 O O . THR A 1 99 ? 3.405 -6.628 -11.497 1.00 96.19 99 THR A O 1
ATOM 765 N N . HIS A 1 100 ? 2.509 -4.984 -10.264 1.00 96.56 100 HIS A N 1
ATOM 766 C CA . HIS A 1 100 ? 2.389 -4.032 -11.371 1.00 96.56 100 HIS A CA 1
ATOM 767 C C . HIS A 1 100 ? 3.745 -3.689 -12.003 1.00 96.56 100 HIS A C 1
ATOM 769 O O . HIS A 1 100 ? 3.900 -3.762 -13.217 1.00 96.56 100 HIS A O 1
ATOM 775 N N . ASN A 1 101 ? 4.750 -3.357 -11.191 1.00 94.94 101 ASN A N 1
ATOM 776 C CA . ASN A 1 101 ? 6.079 -3.019 -11.695 1.00 94.94 101 ASN A CA 1
ATOM 777 C C . ASN A 1 101 ? 6.722 -4.187 -12.448 1.00 94.94 101 ASN A C 1
ATOM 779 O O . ASN A 1 101 ? 7.375 -3.954 -13.457 1.00 94.94 101 ASN A O 1
ATOM 783 N N . ALA A 1 102 ? 6.539 -5.425 -11.980 1.00 94.62 102 ALA A N 1
ATOM 784 C CA . ALA A 1 102 ? 7.038 -6.610 -12.671 1.00 94.62 102 ALA A CA 1
ATOM 785 C C . ALA A 1 102 ? 6.427 -6.730 -14.075 1.00 94.62 102 ALA A C 1
ATOM 787 O O . ALA A 1 102 ? 7.156 -6.965 -15.033 1.00 94.62 102 ALA A O 1
ATOM 788 N N . VAL A 1 103 ? 5.120 -6.477 -14.206 1.00 95.88 103 VAL A N 1
ATOM 789 C CA . VAL A 1 103 ? 4.433 -6.434 -15.505 1.00 95.88 103 VAL A CA 1
ATOM 790 C C . VAL A 1 103 ? 5.007 -5.327 -16.392 1.00 95.88 103 VAL A C 1
ATOM 792 O O . VAL A 1 103 ? 5.358 -5.608 -17.532 1.00 95.88 103 VAL A O 1
ATOM 795 N N . VAL A 1 104 ? 5.169 -4.102 -15.880 1.00 95.44 104 VAL A N 1
ATOM 796 C CA . VAL A 1 104 ? 5.746 -2.974 -16.643 1.00 95.44 104 VAL A CA 1
ATOM 797 C C . VAL A 1 104 ? 7.163 -3.282 -17.129 1.00 95.44 104 VAL A C 1
ATOM 799 O O . VAL A 1 104 ? 7.483 -3.042 -18.288 1.00 95.44 104 VAL A O 1
ATOM 802 N N . VAL A 1 105 ? 8.014 -3.849 -16.268 1.00 93.50 105 VAL A N 1
ATOM 803 C CA . VAL A 1 105 ? 9.384 -4.237 -16.641 1.00 93.50 105 VAL A CA 1
ATOM 804 C C . VAL A 1 105 ? 9.375 -5.333 -17.704 1.00 93.50 105 VAL A C 1
ATOM 806 O O . VAL A 1 105 ? 10.161 -5.268 -18.641 1.00 93.50 105 VAL A O 1
ATOM 809 N N . GLN A 1 106 ? 8.487 -6.320 -17.576 1.00 94.06 106 GLN A N 1
ATOM 810 C CA . GLN A 1 106 ? 8.391 -7.425 -18.527 1.00 94.06 106 GLN A CA 1
ATOM 811 C C . GLN A 1 106 ? 7.919 -6.969 -19.913 1.00 94.06 106 GLN A C 1
ATOM 813 O O . GLN A 1 106 ? 8.429 -7.463 -20.913 1.00 94.06 106 GLN A O 1
ATOM 818 N N . HIS A 1 107 ? 6.952 -6.052 -19.975 1.00 94.44 107 HIS A N 1
ATOM 819 C CA . HIS A 1 107 ? 6.399 -5.563 -21.243 1.00 94.44 107 HIS A CA 1
ATOM 820 C C . HIS A 1 107 ? 7.214 -4.403 -21.836 1.00 94.44 107 HIS A C 1
ATOM 822 O O . HIS A 1 107 ? 7.050 -4.081 -23.005 1.00 94.44 107 HIS A O 1
ATOM 828 N N . GLY A 1 108 ? 8.090 -3.770 -21.048 1.00 92.62 108 GLY A N 1
ATOM 829 C CA . GLY A 1 108 ? 8.877 -2.613 -21.482 1.00 92.62 108 GLY A CA 1
ATOM 830 C C . GLY A 1 108 ? 8.059 -1.324 -21.626 1.00 92.62 108 GLY A C 1
ATOM 831 O O . GLY A 1 108 ? 8.567 -0.322 -22.122 1.00 92.62 108 GLY A O 1
ATOM 832 N N . GLU A 1 109 ? 6.806 -1.315 -21.177 1.00 91.19 109 GLU A N 1
ATOM 833 C CA . GLU A 1 109 ? 5.909 -0.171 -21.295 1.00 91.19 109 GLU A CA 1
ATOM 834 C C . GLU A 1 109 ? 5.087 0.052 -20.025 1.00 91.19 109 GLU A C 1
ATOM 836 O O . GLU A 1 109 ? 4.710 -0.882 -19.312 1.00 91.19 109 GLU A O 1
ATOM 841 N N . GLY A 1 110 ? 4.797 1.324 -19.741 1.00 91.12 110 GLY A N 1
ATOM 842 C CA . GLY A 1 110 ? 3.929 1.737 -18.642 1.00 91.12 110 GLY A CA 1
ATOM 843 C C . GLY A 1 110 ? 4.635 2.511 -17.530 1.00 91.12 110 GLY A C 1
ATOM 844 O O . GLY A 1 110 ? 5.797 2.905 -17.626 1.00 91.12 110 GLY A O 1
ATOM 845 N N . GLU A 1 111 ? 3.893 2.785 -16.455 1.00 92.06 111 GLU A N 1
ATOM 846 C CA . GLU A 1 111 ? 4.350 3.639 -15.354 1.00 92.06 111 GLU A CA 1
ATOM 847 C C . GLU A 1 111 ? 4.827 2.806 -14.159 1.00 92.06 111 GLU A C 1
ATOM 849 O O . GLU A 1 111 ? 4.033 2.106 -13.529 1.00 92.06 111 GLU A O 1
ATOM 854 N N . LEU A 1 112 ? 6.104 2.927 -13.801 1.00 92.00 112 LEU A N 1
ATOM 855 C CA . LEU A 1 112 ? 6.667 2.321 -12.599 1.00 92.00 112 LEU A CA 1
ATOM 856 C C . LEU A 1 112 ? 6.273 3.093 -11.341 1.00 92.00 112 LEU A C 1
ATOM 858 O O . LEU A 1 112 ? 6.333 4.323 -11.271 1.00 92.00 112 LEU A O 1
ATOM 862 N N . VAL A 1 113 ? 5.962 2.341 -10.289 1.00 91.75 113 VAL A N 1
ATOM 863 C CA . VAL A 1 113 ? 5.638 2.878 -8.971 1.00 91.75 113 VAL A CA 1
ATOM 864 C C . VAL A 1 113 ? 6.850 2.794 -8.044 1.00 91.75 113 VAL A C 1
ATOM 866 O O . VAL A 1 113 ? 7.319 1.691 -7.749 1.00 91.75 113 VAL A O 1
ATOM 869 N N . PRO A 1 114 ? 7.329 3.920 -7.482 1.00 85.69 114 PRO A N 1
ATOM 870 C CA . PRO A 1 114 ? 8.424 3.899 -6.517 1.00 85.69 114 PRO A CA 1
ATOM 871 C C . PRO A 1 114 ? 8.080 3.086 -5.259 1.00 85.69 114 PRO A C 1
ATOM 873 O O . PRO A 1 114 ? 7.148 3.429 -4.519 1.00 85.69 114 PRO A O 1
ATOM 876 N N . CYS A 1 115 ? 8.872 2.041 -5.003 1.00 77.38 115 CYS A N 1
ATOM 877 C CA . CYS A 1 115 ? 8.771 1.156 -3.843 1.00 77.38 115 CYS A CA 1
ATOM 878 C C . CYS A 1 115 ? 10.010 1.329 -2.947 1.00 77.38 115 CYS A C 1
ATOM 880 O O . CYS A 1 115 ? 11.051 0.726 -3.182 1.00 77.38 115 CYS A O 1
ATOM 882 N N . TYR A 1 116 ? 9.914 2.156 -1.904 1.00 70.12 116 TYR A N 1
ATOM 883 C CA . TYR A 1 116 ? 11.080 2.560 -1.097 1.00 70.12 116 TYR A CA 1
ATOM 884 C C . TYR A 1 116 ? 11.634 1.483 -0.144 1.00 70.12 116 TYR A C 1
ATOM 886 O O . TYR A 1 116 ? 12.669 1.699 0.477 1.00 70.12 116 TYR A O 1
ATOM 894 N N . TYR A 1 117 ? 11.000 0.312 -0.047 1.00 65.88 117 TYR A N 1
ATOM 895 C CA . TYR A 1 117 ? 11.515 -0.793 0.771 1.00 65.88 117 TYR A CA 1
ATOM 896 C C . TYR A 1 117 ? 12.683 -1.537 0.109 1.00 65.88 117 TYR A C 1
ATOM 898 O O . TYR A 1 117 ? 13.554 -2.038 0.814 1.00 65.88 117 TYR A O 1
ATOM 906 N N . PHE A 1 118 ? 12.749 -1.571 -1.228 1.00 64.81 118 PHE A N 1
ATOM 907 C CA . PHE A 1 118 ? 13.804 -2.295 -1.946 1.00 64.81 118 PHE A CA 1
ATOM 908 C C . PHE A 1 118 ? 15.188 -1.672 -1.724 1.00 64.81 118 PHE A C 1
ATOM 910 O O . PHE A 1 118 ? 16.155 -2.376 -1.455 1.00 64.81 118 PHE A O 1
ATOM 917 N N . LEU A 1 119 ? 15.262 -0.338 -1.734 1.00 65.75 119 LEU A N 1
ATOM 918 C CA . LEU A 1 119 ? 16.499 0.398 -1.462 1.00 65.75 119 LEU A CA 1
ATOM 919 C C . LEU A 1 119 ? 16.999 0.167 -0.030 1.00 65.75 119 LEU A C 1
ATOM 921 O O . LEU A 1 119 ? 18.201 0.077 0.199 1.00 65.75 119 LEU A O 1
ATOM 925 N N . PHE A 1 120 ? 16.079 0.025 0.926 1.00 74.12 120 PHE A N 1
ATOM 926 C CA . PHE A 1 120 ? 16.425 -0.218 2.324 1.00 74.12 120 PHE A CA 1
ATOM 927 C C . PHE A 1 120 ? 16.934 -1.647 2.558 1.00 74.12 120 PHE A C 1
ATOM 929 O O . PHE A 1 120 ? 17.910 -1.829 3.280 1.00 74.12 120 PHE A O 1
ATOM 936 N N . LEU A 1 121 ? 16.320 -2.656 1.921 1.00 76.00 121 LEU A N 1
ATOM 937 C CA . LEU A 1 121 ? 16.813 -4.037 1.981 1.00 76.00 121 LEU A CA 1
ATOM 938 C C . LEU A 1 121 ? 18.163 -4.200 1.278 1.00 76.00 121 LEU A C 1
ATOM 940 O O . LEU A 1 121 ? 19.029 -4.888 1.808 1.00 76.00 121 LEU A O 1
ATOM 944 N N . LEU A 1 122 ? 18.359 -3.563 0.119 1.00 80.94 122 LEU A N 1
ATOM 945 C CA . LEU A 1 122 ? 19.635 -3.618 -0.593 1.00 80.94 122 LEU A CA 1
ATOM 946 C C . LEU A 1 122 ? 20.754 -2.975 0.235 1.00 80.94 122 LEU A C 1
ATOM 948 O O . LEU A 1 122 ? 21.825 -3.557 0.364 1.00 80.94 122 LEU A O 1
ATOM 952 N N . LEU A 1 123 ? 20.489 -1.822 0.857 1.00 85.88 123 LEU A N 1
ATOM 953 C CA . LEU A 1 123 ? 21.440 -1.179 1.762 1.00 85.88 123 LEU A CA 1
ATOM 954 C C . LEU A 1 123 ? 21.758 -2.065 2.974 1.00 85.88 123 LEU A C 1
ATOM 956 O O . LEU A 1 123 ? 22.924 -2.218 3.320 1.00 85.88 123 LEU A O 1
ATOM 960 N N . LEU A 1 124 ? 20.746 -2.682 3.593 1.00 90.31 124 LEU A N 1
ATOM 961 C CA . LEU A 1 124 ? 20.954 -3.597 4.716 1.00 90.31 124 LEU A CA 1
ATOM 962 C C . LEU A 1 124 ? 21.792 -4.816 4.305 1.00 90.31 124 LEU A C 1
ATOM 964 O O . LEU A 1 124 ? 22.708 -5.190 5.029 1.00 90.31 124 LEU A O 1
ATOM 968 N N . LEU A 1 125 ? 21.522 -5.408 3.139 1.00 93.44 125 LEU A N 1
ATOM 969 C CA . LEU A 1 125 ? 22.296 -6.530 2.612 1.00 93.44 125 LEU A CA 1
ATOM 970 C C . LEU A 1 125 ? 23.753 -6.129 2.343 1.00 93.44 125 LEU A C 1
ATOM 972 O O . LEU A 1 125 ? 24.660 -6.853 2.736 1.00 93.44 125 LEU A O 1
ATOM 976 N N . LEU A 1 126 ? 23.986 -4.964 1.731 1.00 96.06 126 LEU A N 1
ATOM 977 C CA . LEU A 1 126 ? 25.333 -4.435 1.500 1.00 96.06 126 LEU A CA 1
ATOM 978 C C . LEU A 1 126 ? 26.084 -4.185 2.815 1.00 96.06 126 LEU A C 1
ATOM 980 O O . LEU A 1 126 ? 27.261 -4.519 2.914 1.00 96.06 126 LEU A O 1
ATOM 984 N N . LEU A 1 127 ? 25.407 -3.655 3.839 1.00 96.50 127 LEU A N 1
ATOM 985 C CA . LEU A 1 127 ? 25.985 -3.465 5.173 1.00 96.50 127 LEU A CA 1
ATOM 986 C C . LEU A 1 127 ? 26.337 -4.799 5.844 1.00 96.50 127 LEU A C 1
ATOM 988 O O . LEU A 1 127 ? 27.402 -4.913 6.445 1.00 96.50 127 LEU A O 1
ATOM 992 N N . LEU A 1 128 ? 25.476 -5.814 5.720 1.00 97.00 128 LEU A N 1
ATOM 993 C CA . LEU A 1 128 ? 25.741 -7.160 6.236 1.00 97.00 128 LEU A CA 1
ATOM 994 C C . LEU A 1 128 ? 26.926 -7.822 5.520 1.00 97.00 128 LEU A C 1
ATOM 996 O O . LEU A 1 128 ? 27.767 -8.430 6.176 1.00 97.00 128 LEU A O 1
ATOM 1000 N N . LEU A 1 129 ? 27.021 -7.676 4.195 1.00 97.38 129 LEU A N 1
ATOM 1001 C CA . LEU A 1 129 ? 28.148 -8.180 3.404 1.00 97.38 129 LEU A CA 1
ATOM 1002 C C . LEU A 1 129 ? 29.462 -7.475 3.768 1.00 97.38 129 LEU A C 1
ATOM 1004 O O . LEU A 1 129 ? 30.488 -8.135 3.903 1.00 97.38 129 LEU A O 1
ATOM 1008 N N . LEU A 1 130 ? 29.431 -6.154 3.975 1.00 97.50 130 LEU A N 1
ATOM 1009 C CA . LEU A 1 130 ? 30.595 -5.384 4.417 1.00 97.50 130 LEU A CA 1
ATOM 1010 C C . LEU A 1 130 ? 31.049 -5.804 5.822 1.00 97.50 130 LEU A C 1
ATOM 1012 O O . LEU A 1 130 ? 32.242 -5.983 6.049 1.00 97.50 130 LEU A O 1
ATOM 1016 N N . LEU A 1 131 ? 30.108 -5.995 6.752 1.00 97.50 131 LEU A N 1
ATOM 1017 C CA . LEU A 1 131 ? 30.407 -6.482 8.099 1.00 97.50 131 LEU A CA 1
ATOM 1018 C C . LEU A 1 131 ? 31.035 -7.880 8.057 1.00 97.50 131 LEU A C 1
ATOM 1020 O O . LEU A 1 131 ? 32.018 -8.122 8.748 1.00 97.50 131 LEU A O 1
ATOM 1024 N N . LEU A 1 132 ? 30.502 -8.780 7.225 1.00 97.62 132 LEU A N 1
ATOM 1025 C CA . LEU A 1 132 ? 31.066 -10.114 7.033 1.00 97.62 132 LEU A CA 1
ATOM 1026 C C . LEU A 1 132 ? 32.496 -10.045 6.480 1.00 97.62 132 LEU A C 1
ATOM 1028 O O . LEU A 1 132 ? 33.363 -10.749 6.980 1.00 97.62 132 LEU A O 1
ATOM 1032 N N . LEU A 1 133 ? 32.757 -9.179 5.495 1.00 97.75 133 LEU A N 1
ATOM 1033 C CA . LEU A 1 133 ? 34.097 -8.983 4.935 1.00 97.75 133 LEU A CA 1
ATOM 1034 C C . LEU A 1 133 ? 35.093 -8.475 5.989 1.00 97.75 133 LEU A C 1
ATOM 1036 O O . LEU A 1 133 ? 36.209 -8.971 6.047 1.00 97.75 133 LEU A O 1
ATOM 1040 N N . LEU A 1 134 ? 34.684 -7.528 6.841 1.00 97.25 134 LEU A N 1
ATOM 1041 C CA . LEU A 1 134 ? 35.517 -7.001 7.929 1.00 97.25 134 LEU A CA 1
ATOM 1042 C C . LEU A 1 134 ? 35.815 -8.034 9.022 1.00 97.25 134 LEU A C 1
ATOM 1044 O O . LEU A 1 134 ? 36.840 -7.927 9.675 1.00 97.25 134 LEU A O 1
ATOM 1048 N N . LEU A 1 135 ? 34.929 -9.008 9.240 1.00 97.12 135 LEU A N 1
ATOM 1049 C CA . LEU A 1 135 ? 35.162 -10.110 10.182 1.00 97.12 135 LEU A CA 1
ATOM 1050 C C . LEU A 1 135 ? 36.084 -11.199 9.612 1.00 97.12 135 LEU A C 1
ATOM 1052 O O . LEU A 1 135 ? 36.559 -12.047 10.364 1.00 97.12 135 LEU A O 1
ATOM 1056 N N . LEU A 1 136 ? 36.286 -11.209 8.293 1.00 95.62 136 LEU A N 1
ATOM 1057 C CA . LEU A 1 136 ? 37.151 -12.153 7.582 1.00 95.62 136 LEU A CA 1
ATOM 1058 C C . LEU A 1 136 ? 38.547 -11.577 7.274 1.00 95.62 136 LEU A C 1
ATOM 1060 O O . LEU A 1 136 ? 39.380 -12.307 6.736 1.00 95.62 136 LEU A O 1
ATOM 1064 N N . LEU A 1 137 ? 38.787 -10.300 7.592 1.00 92.94 137 LEU A N 1
ATOM 1065 C CA . LEU A 1 137 ? 40.070 -9.594 7.482 1.00 92.94 137 LEU A CA 1
ATOM 1066 C C . LEU A 1 137 ? 40.694 -9.411 8.869 1.00 92.94 137 LEU A C 1
ATOM 1068 O O . LEU A 1 137 ? 41.936 -9.516 8.952 1.00 92.94 137 LEU A O 1
#

Sequence (137 aa):
LLGSSTGHSSAAVSTESEVVPDQSSSVLVRGVSKPTSKVRVYDKKQYCLFCSKPLSKIARHLEQVHRTESEVVKALSFPKGSKDRKTLLDHLRNRGNITHNAVVVQHGEGELVPCYYFLFLLLLLLLLLLLLLLLLL